Protein AF-A0A960Y2J1-F1 (afdb_monomer_lite)

Secondary structure (DSSP, 8-state):
--HHHHHHHHHHTT---------GGGS-HHHHHHHHHHHHHHHHHHHHHHHHHHS-TTT-----HHHHHHHHTTTHHHHHTT--HHHHHHHHHHHHHHHH--TTTTTTHHHH-HHHHHHHHHHHHHHHHHHHHHTT--

Radius of gyration: 19.96 Å; chains: 1; bounding box: 41×54×53 Å

Structure (mmCIF, N/CA/C/O backbone):
data_AF-A0A960Y2J1-F1
#
_entry.id   AF-A0A960Y2J1-F1
#
loop_
_atom_site.group_PDB
_atom_site.id
_atom_site.type_symbol
_atom_site.label_atom_id
_atom_site.label_alt_id
_atom_site.label_comp_id
_atom_site.label_asym_id
_atom_site.label_entity_id
_atom_site.label_seq_id
_atom_site.pdbx_PDB_ins_code
_atom_site.Cartn_x
_atom_site.Cartn_y
_atom_site.Cartn_z
_atom_site.occupancy
_atom_site.B_iso_or_equiv
_atom_site.auth_seq_id
_atom_site.auth_comp_id
_atom_site.auth_asym_id
_atom_site.auth_atom_id
_atom_site.pdbx_PDB_model_num
ATOM 1 N N . MET A 1 1 ? -29.113 32.200 28.841 1.00 54.53 1 MET A N 1
ATOM 2 C CA . MET A 1 1 ? -27.695 32.066 28.422 1.00 54.53 1 MET A CA 1
ATOM 3 C C . MET A 1 1 ? -27.036 30.758 28.914 1.00 54.53 1 MET A C 1
ATOM 5 O O . MET A 1 1 ? -25.872 30.769 29.286 1.00 54.53 1 MET A O 1
ATOM 9 N N . GLN A 1 2 ? -27.730 29.610 28.906 1.00 54.03 2 GLN A N 1
ATOM 10 C CA . GLN A 1 2 ? -27.143 28.310 29.310 1.00 54.03 2 GLN A CA 1
ATOM 11 C C . GLN A 1 2 ? -26.813 27.407 28.111 1.00 54.03 2 GLN A C 1
ATOM 13 O O . GLN A 1 2 ? -25.806 26.709 28.128 1.00 54.03 2 GLN A O 1
ATOM 18 N N . TYR A 1 3 ? -27.582 27.499 27.024 1.00 52.31 3 TYR A N 1
ATOM 19 C CA . TYR A 1 3 ? -27.396 26.662 25.832 1.00 52.31 3 TYR A CA 1
ATOM 20 C C . TYR A 1 3 ? -26.149 27.007 25.001 1.00 52.31 3 TYR A C 1
ATOM 22 O O . TYR A 1 3 ? -25.585 26.133 24.352 1.00 52.31 3 TYR A O 1
ATOM 30 N N . LEU A 1 4 ? -25.649 28.246 25.079 1.00 49.09 4 LEU A N 1
ATOM 31 C CA . LEU A 1 4 ? -24.450 28.667 24.340 1.00 49.09 4 LEU A CA 1
ATOM 32 C C . LEU A 1 4 ? -23.171 27.977 24.857 1.00 49.09 4 LEU A C 1
ATOM 34 O O . LEU A 1 4 ? -22.265 27.685 24.083 1.00 49.09 4 LEU A O 1
ATOM 38 N N . ARG A 1 5 ? -23.116 27.658 26.159 1.00 50.09 5 ARG A N 1
ATOM 39 C CA . ARG A 1 5 ? -21.982 26.943 26.768 1.00 50.09 5 ARG A CA 1
ATOM 40 C C . ARG A 1 5 ? -21.952 25.459 26.392 1.00 50.09 5 ARG A C 1
ATOM 42 O O . ARG A 1 5 ? -20.867 24.909 26.250 1.00 50.09 5 ARG A O 1
ATOM 49 N N . LEU A 1 6 ? -23.115 24.837 26.181 1.00 52.38 6 LEU A N 1
ATOM 50 C CA . LEU A 1 6 ? -23.221 23.440 25.742 1.00 52.38 6 LEU A CA 1
ATOM 51 C C . LEU A 1 6 ? -22.753 23.260 24.291 1.00 52.38 6 LEU A C 1
ATOM 53 O O . LEU A 1 6 ? -22.017 22.320 24.017 1.00 52.38 6 LEU A O 1
ATOM 57 N N . ILE A 1 7 ? -23.084 24.203 23.400 1.00 57.00 7 ILE A N 1
ATOM 58 C CA . ILE A 1 7 ? -22.657 24.168 21.988 1.00 57.00 7 ILE A CA 1
ATOM 59 C C . ILE A 1 7 ? -21.130 24.322 21.864 1.00 57.00 7 ILE A C 1
ATOM 61 O O . ILE A 1 7 ? -20.488 23.585 21.116 1.00 57.00 7 ILE A O 1
ATOM 65 N N . LEU A 1 8 ? -20.526 25.221 22.649 1.00 51.97 8 LEU A N 1
ATOM 66 C CA . LEU A 1 8 ? -19.069 25.405 22.689 1.00 51.97 8 LEU A CA 1
ATOM 67 C C . LEU A 1 8 ? -18.328 24.182 23.254 1.00 51.97 8 LEU A C 1
ATOM 69 O O . LEU A 1 8 ? -17.260 23.838 22.751 1.00 51.97 8 LEU A O 1
ATOM 73 N N . PHE A 1 9 ? -18.902 23.485 24.241 1.00 50.59 9 PHE A N 1
ATOM 74 C CA . PHE A 1 9 ? -18.305 22.256 24.775 1.00 50.59 9 PHE A CA 1
ATOM 75 C C . PHE A 1 9 ? -18.380 21.092 23.778 1.00 50.59 9 PHE A C 1
ATOM 77 O O . PHE A 1 9 ? -17.414 20.346 23.644 1.00 50.59 9 PHE A O 1
ATOM 84 N N . SER A 1 10 ? -19.471 20.972 23.012 1.00 52.22 10 SER A N 1
ATOM 85 C CA . SER A 1 10 ? -19.578 19.946 21.965 1.00 52.22 10 SER A CA 1
ATOM 86 C C . SER A 1 10 ? -18.592 20.142 20.808 1.00 52.22 10 SER A C 1
ATOM 88 O O . SER A 1 10 ? -18.182 19.156 20.210 1.00 52.22 10 SER A O 1
ATOM 90 N N . ILE A 1 11 ? -18.148 21.370 20.515 1.00 51.88 11 ILE A N 1
ATOM 91 C CA . ILE A 1 11 ? -17.170 21.628 19.440 1.00 51.88 11 ILE A CA 1
ATOM 92 C C . ILE A 1 11 ? -15.731 21.309 19.896 1.00 51.88 11 ILE A C 1
ATOM 94 O O . ILE A 1 11 ? -14.913 20.876 19.089 1.00 51.88 11 ILE A O 1
ATOM 98 N N . LEU A 1 12 ? -15.417 21.451 21.191 1.00 43.94 12 LEU A N 1
ATOM 99 C CA . LEU A 1 12 ? -14.063 21.231 21.726 1.00 43.94 12 LEU A CA 1
ATOM 100 C C . LEU A 1 12 ? -13.720 19.754 21.991 1.00 43.94 12 LEU A C 1
ATOM 102 O O . LEU A 1 12 ? -12.545 19.386 21.937 1.00 43.94 12 LEU A O 1
ATOM 106 N N . VAL A 1 13 ? -14.715 18.890 22.229 1.00 43.94 13 VAL A N 1
ATOM 107 C CA . VAL A 1 13 ? -14.489 17.446 22.462 1.00 43.94 13 VAL A CA 1
ATOM 108 C C . VAL A 1 13 ? -14.243 16.677 21.151 1.00 43.94 13 VAL A C 1
ATOM 110 O O . VAL A 1 13 ? -13.636 15.611 21.170 1.00 43.94 13 VAL A O 1
ATOM 113 N N . PHE A 1 14 ? -14.575 17.260 19.993 1.00 44.88 14 PHE A N 1
ATOM 114 C CA . PHE A 1 14 ? -14.139 16.776 18.673 1.00 44.88 14 PHE A CA 1
ATOM 115 C C . PHE A 1 14 ? -12.787 17.362 18.246 1.00 44.88 14 PHE A C 1
ATOM 117 O O . PHE A 1 14 ? -12.518 17.528 17.053 1.00 44.88 14 PHE A O 1
ATOM 124 N N . SER A 1 15 ? -11.898 17.628 19.209 1.00 40.56 15 SER A N 1
ATOM 125 C CA . SER A 1 15 ? -10.460 17.738 18.953 1.00 40.56 15 SER A CA 1
ATOM 126 C C . SER A 1 15 ? -9.954 16.365 18.513 1.00 40.56 15 SER A C 1
ATOM 128 O O . SER A 1 15 ? -9.356 15.612 19.278 1.00 40.56 15 SER A O 1
ATOM 130 N N . SER A 1 16 ? -10.292 16.027 17.267 1.00 42.94 16 SER A N 1
ATOM 131 C CA . SER A 1 16 ? -9.832 14.869 16.530 1.00 42.94 16 SER A CA 1
ATOM 132 C C . SER A 1 16 ? -8.334 14.788 16.732 1.00 42.94 16 SER A C 1
ATOM 134 O O . SER A 1 16 ? -7.597 15.664 16.271 1.00 42.94 16 SER A O 1
ATOM 136 N N . CYS A 1 17 ? -7.886 13.731 17.402 1.00 44.81 17 CYS A N 1
ATOM 137 C CA . CYS A 1 17 ? -6.549 13.207 17.199 1.00 44.81 17 CYS A CA 1
ATOM 138 C C . CYS A 1 17 ? -6.468 12.848 15.707 1.00 44.81 17 CYS A C 1
ATOM 140 O O . CYS A 1 17 ? -6.739 11.722 15.307 1.00 44.81 17 CYS A O 1
ATOM 142 N N . LYS A 1 18 ? -6.221 13.845 14.849 1.00 54.78 18 LYS A N 1
ATOM 143 C CA . LYS A 1 18 ? -5.837 13.609 13.467 1.00 54.78 18 LYS A CA 1
ATOM 144 C C . LYS A 1 18 ? -4.458 12.993 13.586 1.00 54.78 18 LYS A C 1
ATOM 146 O O . LYS A 1 18 ? -3.494 13.710 13.860 1.00 54.78 18 LYS A O 1
ATOM 151 N N . GLU A 1 19 ? -4.389 11.669 13.477 1.00 62.12 19 GLU A N 1
ATOM 152 C CA . GLU A 1 19 ? -3.121 10.983 13.267 1.00 62.12 19 GLU A CA 1
ATOM 153 C C . GLU A 1 19 ? -2.370 11.757 12.185 1.00 62.12 19 GLU A C 1
ATOM 155 O O . GLU A 1 19 ? -2.906 12.028 11.105 1.00 62.12 19 GLU A O 1
ATOM 160 N N . LYS A 1 20 ? -1.160 12.214 12.517 1.00 71.00 20 LYS A N 1
ATOM 161 C CA . LYS A 1 20 ? -0.315 12.886 11.538 1.00 71.00 20 LYS A CA 1
ATOM 162 C C . LYS A 1 20 ? 0.009 11.861 10.466 1.00 71.00 20 LYS A C 1
ATOM 164 O O . LYS A 1 20 ? 0.750 10.916 10.721 1.00 71.00 20 LYS A O 1
ATOM 169 N N . VAL A 1 21 ? -0.560 12.062 9.286 1.00 78.56 21 VAL A N 1
ATOM 170 C CA . VAL A 1 21 ? -0.222 11.275 8.108 1.00 78.56 21 VAL A CA 1
ATOM 171 C C . VAL A 1 21 ? 1.256 11.531 7.792 1.00 78.56 21 VAL A C 1
ATOM 173 O O . VAL A 1 21 ? 1.643 12.698 7.665 1.00 78.56 21 VAL A O 1
ATOM 176 N N . PRO A 1 22 ? 2.098 10.488 7.728 1.00 85.44 22 PRO A N 1
ATOM 177 C CA . PRO A 1 22 ? 3.510 10.656 7.423 1.00 85.44 22 PRO A CA 1
ATOM 178 C C . PRO A 1 22 ? 3.715 11.118 5.976 1.00 85.44 22 PRO A C 1
ATOM 180 O O . PRO A 1 22 ? 2.934 10.798 5.082 1.00 85.44 22 PRO A O 1
ATOM 183 N N . ASP A 1 23 ? 4.796 11.862 5.747 1.00 88.94 23 ASP A N 1
ATOM 184 C CA . ASP A 1 23 ? 5.216 12.291 4.413 1.00 88.94 23 ASP A CA 1
ATOM 185 C C . ASP A 1 23 ? 5.956 11.146 3.707 1.00 88.94 23 ASP A C 1
ATOM 187 O O . ASP A 1 23 ? 7.134 10.898 3.971 1.00 88.94 23 ASP A O 1
ATOM 191 N N . LEU A 1 24 ? 5.245 10.439 2.824 1.00 90.12 24 LEU A N 1
ATOM 192 C CA . LEU A 1 24 ? 5.753 9.253 2.128 1.00 90.12 24 LEU A CA 1
ATOM 193 C C . LEU A 1 24 ? 6.926 9.562 1.182 1.00 90.12 24 LEU A C 1
ATOM 195 O O . LEU A 1 24 ? 7.756 8.691 0.945 1.00 90.12 24 LEU A O 1
ATOM 199 N N . ASN A 1 25 ? 7.051 10.800 0.687 1.00 88.25 25 ASN A N 1
ATOM 200 C CA . ASN A 1 25 ? 8.114 11.189 -0.254 1.00 88.25 25 ASN A CA 1
ATOM 201 C C . ASN A 1 25 ? 9.517 11.166 0.369 1.00 88.25 25 ASN A C 1
ATOM 203 O O . ASN A 1 25 ? 10.515 11.236 -0.344 1.00 88.25 25 ASN A O 1
ATOM 207 N N . LYS A 1 26 ? 9.602 11.126 1.703 1.00 89.38 26 LYS A N 1
ATOM 208 C CA . LYS A 1 26 ? 10.867 11.108 2.452 1.00 89.38 26 LYS A CA 1
ATOM 209 C C . LYS A 1 26 ? 11.316 9.705 2.844 1.00 89.38 26 LYS A C 1
ATOM 211 O O . LYS A 1 26 ? 12.349 9.568 3.492 1.00 89.38 26 LYS A O 1
ATOM 216 N N . MET A 1 27 ? 10.538 8.688 2.490 1.00 89.69 27 MET A N 1
ATOM 217 C CA . MET A 1 27 ? 10.806 7.296 2.829 1.00 89.69 27 MET A CA 1
ATOM 218 C C . MET A 1 27 ? 11.388 6.571 1.621 1.00 89.69 27 MET A C 1
ATOM 220 O O . MET A 1 27 ? 11.040 6.863 0.477 1.00 89.69 27 MET A O 1
ATOM 224 N N . ASN A 1 28 ? 12.258 5.591 1.865 1.00 88.94 28 ASN A N 1
ATOM 225 C CA . ASN A 1 28 ? 12.595 4.637 0.811 1.00 88.94 28 ASN A CA 1
ATOM 226 C C . ASN A 1 28 ? 11.388 3.721 0.533 1.00 88.94 28 ASN A C 1
ATOM 228 O O . ASN A 1 28 ? 10.503 3.550 1.373 1.00 88.94 28 ASN A O 1
ATOM 232 N N . TYR A 1 29 ? 11.344 3.132 -0.660 1.00 85.81 29 TYR A N 1
ATOM 233 C CA . TYR A 1 29 ? 10.173 2.394 -1.132 1.00 85.81 29 TYR A CA 1
ATOM 234 C C . TYR A 1 29 ? 9.774 1.191 -0.238 1.00 85.81 29 TYR A C 1
ATOM 236 O O . TYR A 1 29 ? 8.588 1.065 0.080 1.00 85.81 29 TYR A O 1
ATOM 244 N N . PRO A 1 30 ? 10.705 0.354 0.272 1.00 87.00 30 PRO A N 1
ATOM 245 C CA . PRO A 1 30 ? 10.380 -0.678 1.264 1.00 87.00 30 PRO A CA 1
ATOM 246 C C . PRO A 1 30 ? 9.790 -0.137 2.574 1.00 87.00 30 PRO A C 1
ATOM 248 O O . PRO A 1 30 ? 8.778 -0.652 3.054 1.00 87.00 30 PRO A O 1
ATOM 251 N N . GLU A 1 31 ? 10.397 0.906 3.143 1.00 89.50 31 GLU A N 1
ATOM 252 C CA . GLU A 1 31 ? 9.943 1.539 4.385 1.00 89.50 31 GLU A CA 1
ATOM 253 C C . GLU A 1 31 ? 8.546 2.141 4.231 1.00 89.50 31 GLU A C 1
ATOM 255 O O . GLU A 1 31 ? 7.672 1.898 5.067 1.00 89.50 31 GLU A O 1
ATOM 260 N N . MET A 1 32 ? 8.311 2.853 3.125 1.00 90.75 32 MET A N 1
ATOM 261 C CA . MET A 1 32 ? 7.020 3.451 2.797 1.00 90.75 32 MET A CA 1
ATOM 262 C C . MET A 1 32 ? 5.895 2.411 2.853 1.00 90.75 32 MET A C 1
ATOM 264 O O . MET A 1 32 ? 4.872 2.643 3.493 1.00 90.75 32 MET A O 1
ATOM 268 N N . HIS A 1 33 ? 6.073 1.251 2.220 1.00 88.62 33 HIS A N 1
ATOM 269 C CA . HIS A 1 33 ? 5.057 0.194 2.224 1.00 88.62 33 HIS A CA 1
ATOM 270 C C . HIS A 1 33 ? 4.815 -0.407 3.602 1.00 88.62 33 HIS A C 1
ATOM 272 O O . HIS A 1 33 ? 3.668 -0.701 3.932 1.00 88.62 33 HIS A O 1
ATOM 278 N N . SER A 1 34 ? 5.856 -0.566 4.421 1.00 88.69 34 SER A N 1
ATOM 279 C CA . SER A 1 34 ? 5.697 -1.022 5.807 1.00 88.69 34 SER A CA 1
ATOM 280 C C . SER A 1 34 ? 4.813 -0.052 6.603 1.00 88.69 34 SER A C 1
ATOM 282 O O . SER A 1 34 ? 3.826 -0.463 7.221 1.00 88.69 34 SER A O 1
ATOM 284 N N . VAL A 1 35 ? 5.093 1.252 6.494 1.00 90.62 35 VAL A N 1
ATOM 285 C CA . VAL A 1 35 ? 4.325 2.321 7.152 1.00 90.62 35 VAL A CA 1
ATOM 286 C C . VAL A 1 35 ? 2.886 2.382 6.634 1.00 90.62 35 VAL A C 1
ATOM 288 O O . VAL A 1 35 ? 1.941 2.413 7.424 1.00 90.62 35 VAL A O 1
ATOM 291 N N . VAL A 1 36 ? 2.696 2.359 5.313 1.00 91.25 36 VAL A N 1
ATOM 292 C CA . VAL A 1 36 ? 1.366 2.363 4.686 1.00 91.25 36 VAL A CA 1
ATOM 293 C C . VAL A 1 36 ? 0.561 1.135 5.108 1.00 91.25 36 VAL A C 1
ATOM 295 O O . VAL A 1 36 ? -0.624 1.271 5.417 1.00 91.25 36 VAL A O 1
ATOM 298 N N . SER A 1 37 ? 1.185 -0.044 5.175 1.00 88.94 37 SER A N 1
ATOM 299 C CA . SER A 1 37 ? 0.532 -1.286 5.607 1.00 88.94 37 SER A CA 1
ATOM 300 C C . SER A 1 37 ? 0.039 -1.180 7.045 1.00 88.94 37 SER A C 1
ATOM 302 O O . SER A 1 37 ? -1.112 -1.504 7.331 1.00 88.94 37 SER A O 1
ATOM 304 N N . GLU A 1 38 ? 0.877 -0.670 7.950 1.00 90.12 38 GLU A N 1
ATOM 305 C CA . GLU A 1 38 ? 0.494 -0.466 9.345 1.00 90.12 38 GLU A CA 1
ATOM 306 C C . GLU A 1 38 ? -0.687 0.504 9.480 1.00 90.12 38 GLU A C 1
ATOM 308 O O . GLU A 1 38 ? -1.673 0.183 10.149 1.00 90.12 38 GLU A O 1
ATOM 313 N N . ILE A 1 39 ? -0.621 1.665 8.822 1.00 90.25 39 ILE A N 1
ATOM 314 C CA . ILE A 1 39 ? -1.689 2.674 8.880 1.00 90.25 39 ILE A CA 1
ATOM 315 C C . ILE A 1 39 ? -2.984 2.124 8.281 1.00 90.25 39 ILE A C 1
ATOM 317 O O . ILE A 1 39 ? -4.052 2.268 8.876 1.00 90.25 39 ILE A O 1
ATOM 321 N N . THR A 1 40 ? -2.899 1.455 7.132 1.00 89.38 40 THR A N 1
ATOM 322 C CA . THR A 1 40 ? -4.063 0.874 6.453 1.00 89.38 40 THR A CA 1
ATOM 323 C C . THR A 1 40 ? -4.731 -0.179 7.330 1.00 89.38 40 THR A C 1
ATOM 325 O O . THR A 1 40 ? -5.946 -0.133 7.516 1.00 89.38 40 THR A O 1
ATOM 328 N N . CYS A 1 41 ? -3.956 -1.072 7.950 1.00 87.62 41 CYS A N 1
ATOM 329 C CA . CYS A 1 41 ? -4.495 -2.075 8.864 1.00 87.62 41 CYS A CA 1
ATOM 330 C C . CYS A 1 41 ? -5.178 -1.450 10.088 1.00 87.62 41 CYS A C 1
ATOM 332 O O . CYS A 1 41 ? -6.302 -1.835 10.419 1.00 87.62 41 CYS A O 1
ATOM 334 N N . LYS A 1 42 ? -4.559 -0.446 10.727 1.00 88.06 42 LYS A N 1
ATOM 335 C CA . LYS A 1 42 ? -5.180 0.290 11.846 1.00 88.06 42 LYS A CA 1
ATOM 336 C C . LYS A 1 42 ? -6.481 0.970 11.424 1.00 88.06 42 LYS A C 1
ATOM 338 O O . LYS A 1 42 ? -7.477 0.917 12.152 1.00 88.06 42 LYS A O 1
ATOM 343 N N . LYS A 1 43 ? -6.501 1.571 10.232 1.00 88.31 43 LYS A N 1
ATOM 344 C CA . LYS A 1 43 ? -7.702 2.187 9.663 1.00 88.31 43 LYS A CA 1
ATOM 345 C C . LYS A 1 43 ? -8.795 1.169 9.394 1.00 88.31 43 LYS A C 1
ATOM 347 O O . LYS A 1 43 ? -9.925 1.409 9.797 1.00 88.31 43 LYS A O 1
ATOM 352 N N . MET A 1 44 ? -8.484 0.024 8.791 1.00 85.00 44 MET A N 1
ATOM 353 C CA . MET A 1 44 ? -9.471 -1.036 8.575 1.00 85.00 44 MET A CA 1
ATOM 354 C C . MET A 1 44 ? -10.063 -1.528 9.896 1.00 85.00 44 MET A C 1
ATOM 356 O O . MET A 1 44 ? -11.282 -1.618 10.020 1.00 85.00 44 MET A O 1
ATOM 360 N N . GLN A 1 45 ? -9.226 -1.775 10.906 1.00 83.88 45 GLN A N 1
ATOM 361 C CA . GLN A 1 45 ? -9.706 -2.157 12.233 1.00 83.88 45 GLN A CA 1
ATOM 362 C C . GLN A 1 45 ? -10.616 -1.086 12.833 1.00 83.88 45 GLN A C 1
ATOM 364 O O . GLN A 1 45 ? -11.685 -1.413 13.331 1.00 83.88 45 GLN A O 1
ATOM 369 N N . THR A 1 46 ? -10.239 0.190 12.739 1.00 84.94 46 THR A N 1
ATOM 370 C CA . THR A 1 46 ? -11.017 1.305 13.300 1.00 84.94 46 THR A CA 1
ATOM 371 C C . THR A 1 46 ? -12.342 1.507 12.563 1.00 84.94 46 THR A C 1
ATOM 373 O O . THR A 1 46 ? -13.400 1.549 13.189 1.00 84.94 46 THR A O 1
ATOM 376 N N . CYS A 1 47 ? -12.298 1.598 11.235 1.00 85.25 47 CYS A N 1
ATOM 377 C CA . CYS A 1 47 ? -13.447 1.893 10.386 1.00 85.25 47 CYS A CA 1
ATOM 378 C C . CYS A 1 47 ? -14.461 0.747 10.339 1.00 85.25 47 CYS A C 1
ATOM 380 O O . CYS A 1 47 ? -15.662 0.999 10.268 1.00 85.25 47 CYS A O 1
ATOM 382 N N . PHE A 1 48 ? -13.997 -0.502 10.427 1.00 82.62 48 PHE A N 1
ATOM 383 C CA . PHE A 1 48 ? -14.857 -1.686 10.382 1.00 82.62 48 PHE A CA 1
ATOM 384 C C . P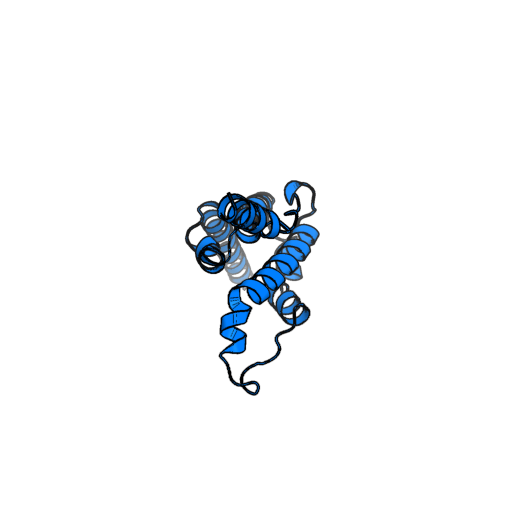HE A 1 48 ? -15.069 -2.338 11.751 1.00 82.62 48 PHE A C 1
ATOM 386 O O . PHE A 1 48 ? -15.739 -3.364 11.829 1.00 82.62 48 PHE A O 1
ATOM 393 N N . ASN A 1 49 ? -14.590 -1.730 12.846 1.00 80.19 49 ASN A N 1
ATOM 394 C CA . ASN A 1 49 ? -14.780 -2.235 14.214 1.00 80.19 49 ASN A CA 1
ATOM 395 C C . ASN A 1 49 ? -16.254 -2.526 14.524 1.00 80.19 49 ASN A C 1
ATOM 397 O O . ASN A 1 49 ? -16.582 -3.530 15.147 1.00 80.19 49 ASN A O 1
ATOM 401 N N . TYR A 1 50 ? -17.156 -1.649 14.070 1.00 74.75 50 TYR A N 1
ATOM 402 C CA . TYR A 1 50 ? -18.592 -1.849 14.252 1.00 74.75 50 TYR A CA 1
ATOM 403 C C . TYR A 1 50 ? -19.071 -3.145 13.591 1.00 74.75 50 TYR A C 1
ATOM 405 O O . TYR A 1 50 ? -19.767 -3.921 14.232 1.00 74.75 50 TYR A O 1
ATOM 413 N N . ILE A 1 51 ? -18.639 -3.412 12.354 1.00 73.12 51 ILE A N 1
ATOM 414 C CA . ILE A 1 51 ? -18.969 -4.645 11.633 1.00 73.12 51 ILE A CA 1
ATOM 415 C C . ILE A 1 51 ? -18.415 -5.858 12.384 1.00 73.12 51 ILE A C 1
ATOM 417 O O . ILE A 1 51 ? -19.156 -6.805 12.632 1.00 73.12 51 ILE A O 1
ATOM 421 N N . TYR A 1 52 ? -17.159 -5.811 12.836 1.00 69.44 52 TYR A N 1
ATOM 422 C CA . TYR A 1 52 ? -16.584 -6.892 13.640 1.00 69.44 52 TYR A CA 1
ATOM 423 C C . TYR A 1 52 ? -17.415 -7.159 14.904 1.00 69.44 52 TYR A C 1
ATOM 425 O O . TYR A 1 52 ? -17.779 -8.294 15.175 1.00 69.44 52 TYR A O 1
ATOM 433 N N . ARG A 1 53 ? -17.858 -6.126 15.622 1.00 70.06 53 ARG A N 1
ATOM 434 C CA . ARG A 1 53 ? -18.719 -6.297 16.808 1.00 70.06 53 ARG A CA 1
ATOM 435 C C . ARG A 1 53 ? -20.101 -6.892 16.519 1.00 70.06 53 ARG A C 1
ATOM 437 O O . ARG A 1 53 ? -20.753 -7.337 17.458 1.00 70.06 53 ARG A O 1
ATOM 444 N N . THR A 1 54 ? -20.568 -6.874 15.269 1.00 75.38 54 THR A N 1
ATOM 445 C CA . THR A 1 54 ? -21.848 -7.502 14.893 1.00 75.38 54 THR A CA 1
ATOM 446 C C . THR A 1 54 ? -21.735 -8.999 14.625 1.00 75.38 54 THR A C 1
ATOM 448 O O . THR A 1 54 ? -22.760 -9.678 14.588 1.00 75.38 54 THR A O 1
ATOM 451 N N . PHE A 1 55 ? -20.519 -9.530 14.468 1.00 66.50 55 PHE A N 1
ATOM 452 C CA . PHE A 1 55 ? -20.317 -10.959 14.275 1.00 66.50 55 PHE A CA 1
ATOM 453 C C . PHE A 1 55 ? -20.222 -11.704 15.618 1.00 66.50 55 PHE A C 1
ATOM 455 O O . PHE A 1 55 ? -19.617 -11.198 16.566 1.00 66.50 55 PHE A O 1
ATOM 462 N N . PRO A 1 56 ? -20.794 -12.917 15.705 1.00 67.88 56 PRO A N 1
ATOM 463 C CA . PRO A 1 56 ? -20.535 -13.855 16.792 1.00 67.88 56 PRO A CA 1
ATOM 464 C C . PRO A 1 56 ? -19.027 -14.065 17.031 1.00 67.88 56 PRO A C 1
ATOM 466 O O . PRO A 1 56 ? -18.239 -14.101 16.083 1.00 67.88 56 PRO A O 1
ATOM 469 N N . SER A 1 57 ? -18.611 -14.201 18.294 1.00 65.88 57 SER A N 1
ATOM 470 C CA . SER A 1 57 ? -17.193 -14.294 18.693 1.00 65.88 57 SER A CA 1
ATOM 471 C C . SER A 1 57 ? -16.450 -15.504 18.119 1.00 65.88 57 SER A C 1
ATOM 473 O O . SER A 1 57 ? -15.234 -15.483 18.014 1.00 65.88 57 SER A O 1
ATOM 475 N N . ASP A 1 58 ? -17.175 -16.552 17.744 1.00 65.50 58 ASP A N 1
ATOM 476 C CA . ASP A 1 58 ? -16.689 -17.754 17.063 1.00 65.50 58 ASP A CA 1
ATOM 477 C C . ASP A 1 58 ? -16.428 -17.544 15.559 1.00 65.50 58 ASP A C 1
ATOM 479 O O . ASP A 1 58 ? -15.645 -18.285 14.966 1.00 65.50 58 ASP A O 1
ATOM 483 N N . ILE A 1 59 ? -17.034 -16.519 14.946 1.00 59.31 59 ILE A N 1
ATOM 484 C CA . ILE A 1 59 ? -16.770 -16.085 13.559 1.00 59.31 59 ILE A CA 1
ATOM 485 C C . ILE A 1 59 ? -15.667 -15.022 13.518 1.00 59.31 59 ILE A C 1
ATOM 487 O O . ILE A 1 59 ? -14.961 -14.885 12.515 1.00 59.31 59 ILE A O 1
ATOM 491 N N . LEU A 1 60 ? -15.491 -14.284 14.615 1.00 57.69 60 LEU A N 1
ATOM 492 C CA . LEU A 1 60 ? -14.384 -13.359 14.798 1.00 57.69 60 LEU A CA 1
ATOM 493 C C . LEU A 1 60 ? -13.072 -14.128 14.961 1.00 57.69 60 LEU A C 1
ATOM 495 O O . LEU A 1 60 ? -12.540 -14.276 16.055 1.00 57.69 60 LEU A O 1
ATOM 499 N N . GLN A 1 61 ? -12.500 -14.568 13.840 1.00 56.62 61 GLN A N 1
ATOM 500 C CA . GLN A 1 61 ? -11.055 -14.718 13.769 1.00 56.62 61 GLN A CA 1
ATOM 501 C C . GLN A 1 61 ? -10.469 -13.345 14.091 1.00 56.62 61 GLN A C 1
ATOM 503 O O . GLN A 1 61 ? -10.568 -12.424 13.275 1.00 56.62 61 GLN A O 1
ATOM 508 N N . GLU A 1 62 ? -9.910 -13.203 15.292 1.00 58.84 62 GLU A N 1
ATOM 509 C CA . GLU A 1 62 ? -9.096 -12.063 15.703 1.00 58.84 62 GLU A CA 1
ATOM 510 C C . GLU A 1 62 ? -7.904 -11.952 14.748 1.00 58.84 62 GLU A C 1
ATOM 512 O O . GLU A 1 62 ? -6.802 -12.410 15.024 1.00 58.84 62 GLU A O 1
ATOM 517 N N . SER A 1 63 ? -8.135 -11.379 13.569 1.00 62.81 63 SER A N 1
ATOM 518 C CA . SER A 1 63 ? -7.078 -11.008 12.646 1.00 62.81 63 SER A CA 1
ATOM 519 C C . SER A 1 63 ? -6.416 -9.785 13.262 1.00 62.81 63 SER A C 1
ATOM 521 O O . SER A 1 63 ? -6.890 -8.651 13.120 1.00 62.81 63 SER A O 1
ATOM 523 N N . GLY A 1 64 ? -5.366 -10.038 14.042 1.00 70.94 64 GLY A N 1
ATOM 524 C CA . GLY A 1 64 ? -4.617 -9.001 14.727 1.00 70.94 64 GLY A CA 1
ATOM 525 C C . GLY A 1 64 ? -3.992 -8.022 13.733 1.00 70.94 64 GLY A C 1
ATOM 526 O O . GLY A 1 64 ? -3.877 -8.291 12.535 1.00 70.94 64 GLY A O 1
ATOM 527 N N . LEU A 1 65 ? -3.544 -6.870 14.237 1.00 77.50 65 LEU A N 1
ATOM 528 C CA . LEU A 1 65 ? -2.821 -5.886 13.424 1.00 77.50 65 LEU A CA 1
ATOM 529 C C . LEU A 1 65 ? -1.624 -6.533 12.703 1.00 77.50 65 LEU A C 1
ATOM 531 O O . LEU A 1 65 ? -1.378 -6.260 11.530 1.00 77.50 65 LEU A O 1
ATOM 535 N N . GLU A 1 66 ? -0.925 -7.434 13.390 1.00 81.00 66 GLU A N 1
ATOM 536 C CA . GLU A 1 66 ? 0.224 -8.151 12.841 1.00 81.00 66 GLU A CA 1
ATOM 537 C C . GLU A 1 66 ? -0.162 -9.167 11.760 1.00 81.00 66 GLU A C 1
ATOM 539 O O . GLU A 1 66 ? 0.543 -9.270 10.758 1.00 81.00 66 GLU A O 1
ATOM 544 N N . ASP A 1 67 ? -1.308 -9.843 11.874 1.00 82.44 67 ASP A N 1
ATOM 545 C CA . ASP A 1 67 ? -1.793 -10.736 10.814 1.00 82.44 67 ASP A CA 1
ATOM 546 C C . ASP A 1 67 ? -2.205 -9.951 9.570 1.00 82.44 67 ASP A C 1
ATOM 548 O O . ASP A 1 67 ? -1.891 -10.350 8.447 1.00 82.44 67 ASP A O 1
ATOM 552 N N . CYS A 1 68 ? -2.846 -8.793 9.758 1.00 82.56 68 CYS A N 1
ATOM 553 C CA . CYS A 1 68 ? -3.155 -7.880 8.664 1.00 82.56 68 CYS A CA 1
ATOM 554 C C . CYS A 1 68 ? -1.873 -7.415 7.955 1.00 82.56 68 CYS A C 1
ATOM 556 O O . CYS A 1 68 ? -1.749 -7.584 6.740 1.00 82.56 68 CYS A O 1
ATOM 558 N N . LYS A 1 69 ? -0.877 -6.923 8.706 1.00 83.56 69 LYS A N 1
ATOM 559 C CA . LYS A 1 69 ? 0.414 -6.487 8.150 1.00 83.56 69 LYS A CA 1
ATOM 560 C C . LYS A 1 69 ? 1.123 -7.624 7.421 1.00 83.56 69 LYS A C 1
ATOM 562 O O . LYS A 1 69 ? 1.559 -7.451 6.286 1.00 83.56 69 LYS A O 1
ATOM 567 N N . LYS A 1 70 ? 1.195 -8.805 8.038 1.00 83.69 70 LYS A N 1
ATOM 568 C CA . LYS A 1 70 ? 1.823 -9.995 7.455 1.00 83.69 70 LYS A CA 1
ATOM 569 C C . LYS A 1 70 ? 1.150 -10.415 6.153 1.00 83.69 70 LYS A C 1
ATOM 571 O O . LYS A 1 70 ? 1.847 -10.805 5.222 1.00 83.69 70 LYS A O 1
ATOM 576 N N . ASN A 1 71 ? -0.178 -10.337 6.075 1.00 81.25 71 ASN A N 1
ATOM 577 C CA . ASN A 1 71 ? -0.922 -10.674 4.865 1.00 81.25 71 ASN A CA 1
ATOM 578 C C . ASN A 1 71 ? -0.735 -9.636 3.754 1.00 81.25 71 ASN A C 1
ATOM 580 O O . ASN A 1 71 ? -0.529 -10.037 2.611 1.00 81.25 71 ASN A O 1
ATOM 584 N N . ILE A 1 72 ? -0.736 -8.335 4.073 1.00 79.31 72 ILE A N 1
ATOM 585 C CA . ILE A 1 72 ? -0.460 -7.270 3.091 1.00 79.31 72 ILE A CA 1
ATOM 586 C C . ILE A 1 72 ? 0.965 -7.397 2.539 1.00 79.31 72 ILE A C 1
ATOM 588 O O . ILE A 1 72 ? 1.177 -7.318 1.332 1.00 79.31 72 ILE A O 1
ATOM 592 N N . LEU A 1 73 ? 1.941 -7.661 3.409 1.00 80.38 73 LEU A N 1
ATOM 593 C CA . LEU A 1 73 ? 3.349 -7.792 3.029 1.00 80.38 73 LEU A CA 1
ATOM 594 C C . LEU A 1 73 ? 3.699 -9.183 2.469 1.00 80.38 73 LEU A C 1
ATOM 596 O O . LEU A 1 73 ? 4.844 -9.442 2.086 1.00 80.38 73 LEU A O 1
ATOM 600 N N . LYS A 1 74 ? 2.742 -10.114 2.391 1.00 81.44 74 LYS A N 1
ATOM 601 C CA . LYS A 1 74 ? 3.010 -11.480 1.933 1.00 81.44 74 LYS A CA 1
ATOM 602 C C . LYS A 1 74 ? 3.417 -11.480 0.460 1.00 81.44 74 LYS A C 1
ATOM 604 O O . LYS A 1 74 ? 2.616 -11.213 -0.429 1.00 81.44 74 LYS A O 1
ATOM 609 N N . GLY A 1 75 ? 4.672 -11.840 0.195 1.00 69.12 75 GLY A N 1
ATOM 610 C CA . GLY A 1 75 ? 5.231 -11.842 -1.161 1.00 69.12 75 GLY A CA 1
ATOM 611 C C . GLY A 1 75 ? 5.617 -10.453 -1.682 1.00 69.12 75 GLY A C 1
ATOM 612 O O . GLY A 1 75 ? 6.034 -10.351 -2.833 1.00 69.12 75 GLY A O 1
ATOM 613 N N . TYR A 1 76 ? 5.526 -9.419 -0.839 1.00 72.00 76 TYR A N 1
ATOM 614 C CA . TYR A 1 76 ? 5.949 -8.051 -1.135 1.00 72.00 76 TYR A CA 1
ATOM 615 C C . TYR A 1 76 ? 7.449 -7.988 -1.452 1.00 72.00 76 TYR A C 1
ATOM 617 O O . TYR A 1 76 ? 7.831 -7.527 -2.522 1.00 72.00 76 TYR A O 1
ATOM 625 N N . GLU A 1 77 ? 8.299 -8.569 -0.598 1.00 67.12 77 GLU A N 1
ATOM 626 C CA . GLU A 1 77 ? 9.766 -8.515 -0.743 1.00 67.12 77 GLU A CA 1
ATOM 627 C C . GLU A 1 77 ? 10.280 -9.020 -2.100 1.00 67.12 77 GLU A C 1
ATOM 629 O O . GLU A 1 77 ? 11.269 -8.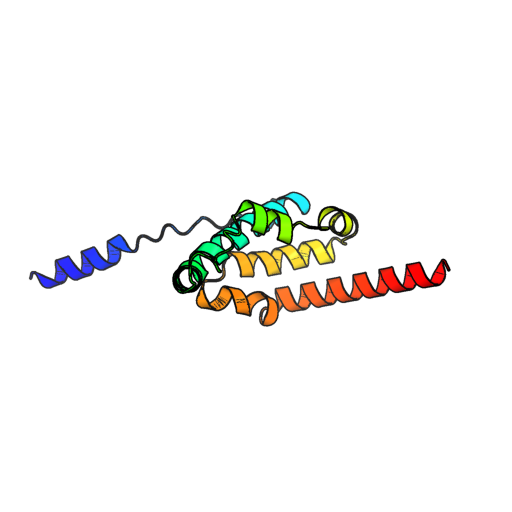508 -2.619 1.00 67.12 77 GLU A O 1
ATOM 634 N N . LYS A 1 78 ? 9.590 -9.993 -2.708 1.00 68.94 78 LYS A N 1
ATOM 635 C CA . LYS A 1 78 ? 9.967 -10.531 -4.022 1.00 68.94 78 LYS A CA 1
ATOM 636 C C . LYS A 1 78 ? 9.662 -9.573 -5.176 1.00 68.94 78 LYS A C 1
ATOM 638 O O . LYS A 1 78 ? 10.373 -9.611 -6.168 1.00 68.94 78 LYS A O 1
ATOM 643 N N . LYS A 1 79 ? 8.626 -8.739 -5.049 1.00 69.56 79 LYS A N 1
ATOM 644 C CA . LYS A 1 79 ? 8.136 -7.846 -6.118 1.00 69.56 79 LYS A CA 1
ATOM 645 C C . LYS A 1 79 ? 8.739 -6.445 -6.056 1.00 69.56 79 LYS A C 1
ATOM 647 O O . LYS A 1 79 ? 8.818 -5.726 -7.035 1.00 69.56 79 LYS A O 1
ATOM 652 N N . VAL A 1 80 ? 9.173 -6.026 -4.879 1.00 69.69 80 VAL A N 1
ATOM 653 C CA . VAL A 1 80 ? 9.537 -4.622 -4.622 1.00 69.69 80 VAL A CA 1
ATOM 654 C C . VAL A 1 80 ? 10.871 -4.248 -5.209 1.00 69.69 80 VAL A C 1
ATOM 656 O O . VAL A 1 80 ? 11.055 -3.122 -5.660 1.00 69.69 80 VAL A O 1
ATOM 659 N N . ASN A 1 81 ? 11.785 -5.210 -5.219 1.00 71.06 81 ASN A N 1
ATOM 660 C CA . ASN A 1 81 ? 13.114 -5.019 -5.766 1.00 71.06 81 ASN A CA 1
ATOM 661 C C . ASN A 1 81 ? 13.112 -4.971 -7.304 1.00 71.06 81 ASN A C 1
ATOM 663 O O . ASN A 1 81 ? 14.126 -4.580 -7.875 1.00 71.06 81 ASN A O 1
ATOM 667 N N . SER A 1 82 ? 12.009 -5.344 -7.970 1.00 73.50 82 SER A N 1
ATOM 668 C CA . SER A 1 82 ? 11.874 -5.281 -9.432 1.00 73.50 82 SER A CA 1
ATOM 669 C C . SER A 1 82 ? 11.100 -4.058 -9.936 1.00 73.50 82 SER A C 1
ATOM 671 O O . SER A 1 82 ? 11.215 -3.721 -11.111 1.00 73.50 82 SER A O 1
ATOM 673 N N . HIS A 1 83 ? 10.368 -3.344 -9.075 1.00 85.75 83 HIS A N 1
ATOM 674 C CA . HIS A 1 83 ? 9.554 -2.208 -9.510 1.00 85.75 83 HIS A CA 1
ATOM 675 C C . HIS A 1 83 ? 10.394 -1.000 -9.953 1.00 85.75 83 HIS A C 1
ATOM 677 O O . HIS A 1 83 ? 11.254 -0.496 -9.220 1.00 85.75 83 HIS A O 1
ATOM 683 N N . SER A 1 84 ? 10.054 -0.466 -11.127 1.00 88.31 84 SER A N 1
ATOM 684 C CA . SER A 1 84 ? 10.645 0.752 -11.683 1.00 88.31 84 SER A CA 1
ATOM 685 C C . SER A 1 84 ? 10.350 1.998 -10.834 1.00 88.31 84 SER A C 1
ATOM 687 O O . SER A 1 84 ? 9.376 2.054 -10.083 1.00 88.31 84 SER A O 1
ATOM 689 N N . ILE A 1 85 ? 11.158 3.051 -11.003 1.00 89.69 85 ILE A N 1
ATOM 690 C CA . ILE A 1 85 ? 10.957 4.358 -10.342 1.00 89.69 85 ILE A CA 1
ATOM 691 C C . ILE A 1 85 ? 9.568 4.944 -10.654 1.00 89.69 85 ILE A C 1
ATOM 693 O O . ILE A 1 85 ? 8.968 5.603 -9.805 1.00 89.69 85 ILE A O 1
ATOM 697 N N . GLU A 1 86 ? 9.031 4.678 -11.846 1.00 91.88 86 GLU A N 1
ATOM 698 C CA . GLU A 1 86 ? 7.688 5.107 -12.248 1.00 91.88 86 GLU A CA 1
ATOM 699 C C . GLU A 1 86 ? 6.612 4.453 -11.368 1.00 91.88 86 GLU A C 1
ATOM 701 O 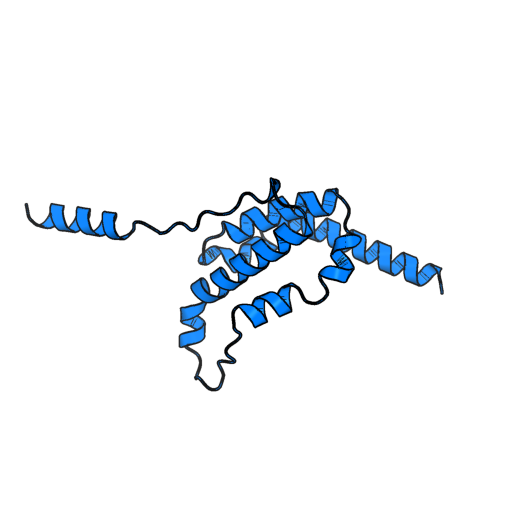O . GLU A 1 86 ? 5.767 5.153 -10.809 1.00 91.88 86 GLU A O 1
ATOM 706 N N . ILE A 1 87 ? 6.702 3.135 -11.149 1.00 91.81 87 ILE A N 1
ATOM 707 C CA . ILE A 1 87 ? 5.803 2.402 -10.246 1.00 91.81 87 ILE A CA 1
ATOM 708 C C . ILE A 1 87 ? 5.930 2.928 -8.814 1.00 91.81 87 ILE A C 1
ATOM 710 O O . ILE A 1 87 ? 4.919 3.154 -8.150 1.00 91.81 87 ILE A O 1
ATOM 714 N N . GLN A 1 88 ? 7.156 3.153 -8.337 1.00 91.00 88 GLN A N 1
ATOM 715 C CA . GLN A 1 88 ? 7.389 3.669 -6.984 1.00 91.00 88 GLN A CA 1
ATOM 716 C C . GLN A 1 88 ? 6.756 5.054 -6.788 1.00 91.00 88 GLN A C 1
ATOM 718 O O . GLN A 1 88 ? 6.108 5.306 -5.774 1.00 91.00 88 GLN A O 1
ATOM 723 N N . THR A 1 89 ? 6.879 5.926 -7.789 1.00 91.88 89 THR A N 1
ATOM 724 C CA . THR A 1 89 ? 6.285 7.269 -7.773 1.00 91.88 89 THR A CA 1
ATOM 725 C C . THR A 1 89 ? 4.757 7.203 -7.772 1.00 91.88 89 THR A C 1
ATOM 727 O O . THR A 1 89 ? 4.111 7.838 -6.939 1.00 91.88 89 THR A O 1
ATOM 730 N N . ALA A 1 90 ? 4.168 6.387 -8.651 1.00 93.62 90 ALA A N 1
ATOM 731 C CA . ALA A 1 90 ? 2.719 6.195 -8.704 1.00 93.62 90 ALA A CA 1
ATOM 732 C C . ALA A 1 90 ? 2.164 5.599 -7.396 1.00 93.62 90 ALA A C 1
ATOM 734 O O . ALA A 1 90 ? 1.079 5.974 -6.942 1.00 93.62 90 ALA A O 1
ATOM 735 N N . ALA A 1 91 ? 2.929 4.713 -6.752 1.00 93.31 91 ALA A N 1
ATOM 736 C CA . ALA A 1 91 ? 2.574 4.121 -5.469 1.00 93.31 91 ALA A CA 1
ATOM 737 C C . ALA A 1 91 ? 2.498 5.164 -4.351 1.0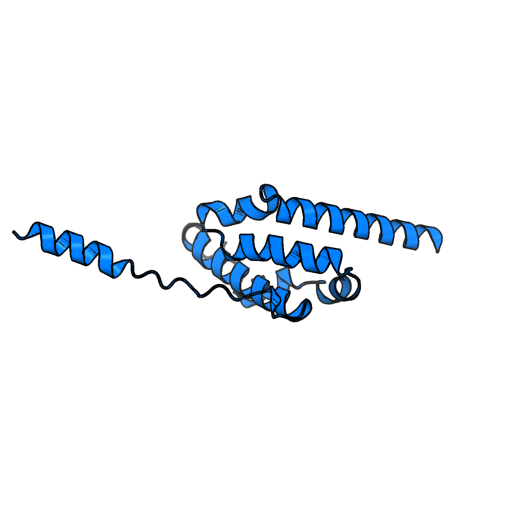0 93.31 91 ALA A C 1
ATOM 739 O O . ALA A 1 91 ? 1.533 5.153 -3.588 1.00 93.31 91 ALA A O 1
ATOM 740 N N . ILE A 1 92 ? 3.448 6.106 -4.289 1.00 93.81 92 ILE A N 1
ATOM 741 C CA . ILE A 1 92 ? 3.417 7.210 -3.317 1.00 93.81 92 ILE A CA 1
ATOM 742 C C . ILE A 1 92 ? 2.108 8.000 -3.438 1.00 93.81 92 ILE A C 1
ATOM 744 O O . ILE A 1 92 ? 1.458 8.267 -2.423 1.00 93.81 92 ILE A O 1
ATOM 748 N N . SER A 1 93 ? 1.694 8.352 -4.660 1.00 93.56 93 SER A N 1
ATOM 749 C CA . SER A 1 93 ? 0.455 9.105 -4.889 1.00 93.56 93 SER A CA 1
ATOM 750 C C . SER A 1 93 ? -0.786 8.320 -4.459 1.00 93.56 93 SER A C 1
ATOM 752 O O . SER A 1 93 ? -1.562 8.824 -3.647 1.00 93.56 93 SER A O 1
ATOM 754 N N . CYS A 1 94 ? -0.935 7.072 -4.915 1.00 95.00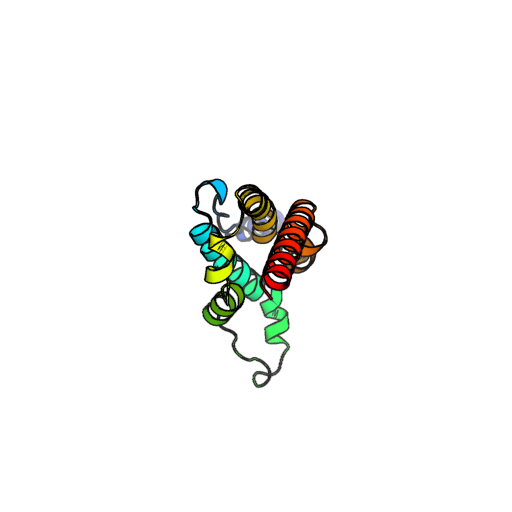 94 CYS A N 1
ATOM 755 C CA . CYS A 1 94 ? -2.082 6.235 -4.544 1.00 95.00 94 CYS A CA 1
ATOM 756 C C . CYS A 1 94 ? -2.160 5.997 -3.032 1.00 95.00 94 CYS A C 1
ATOM 758 O O . CYS A 1 94 ? -3.209 6.173 -2.411 1.00 95.00 94 CYS A O 1
ATOM 760 N N . TYR A 1 95 ? -1.045 5.627 -2.400 1.00 94.06 95 TYR A N 1
ATOM 761 C CA . TYR A 1 95 ? -1.048 5.321 -0.974 1.00 94.06 95 TYR A CA 1
ATOM 762 C C . TYR A 1 95 ? -1.266 6.542 -0.104 1.00 94.06 95 TYR A C 1
ATOM 764 O O . TYR A 1 95 ? -1.924 6.410 0.924 1.00 94.06 95 TYR A O 1
ATOM 772 N N . SER A 1 96 ? -0.796 7.718 -0.526 1.00 93.31 96 SER A N 1
ATOM 773 C CA . SER A 1 96 ? -1.108 8.975 0.157 1.00 93.31 96 SER A CA 1
ATOM 774 C C . SER A 1 96 ? -2.618 9.203 0.231 1.00 93.31 96 SER A C 1
ATOM 776 O O . SER A 1 96 ? -3.126 9.559 1.292 1.00 93.31 96 SER A O 1
ATOM 778 N N . GLU A 1 97 ? -3.351 8.936 -0.852 1.00 93.25 97 GLU A N 1
ATOM 779 C CA . GLU A 1 97 ? -4.811 9.053 -0.858 1.00 93.25 97 GLU A CA 1
ATOM 780 C C . GLU A 1 97 ? -5.475 8.007 0.047 1.00 93.25 97 GLU A C 1
ATOM 782 O O . GLU A 1 97 ? -6.342 8.359 0.847 1.00 93.25 97 GLU A O 1
ATOM 787 N N . ILE A 1 98 ? -5.028 6.745 0.010 1.00 91.75 98 ILE A N 1
ATOM 788 C CA . ILE A 1 98 ? -5.565 5.676 0.874 1.00 91.75 98 ILE A CA 1
ATOM 789 C C . ILE A 1 98 ? -5.384 6.018 2.358 1.00 91.75 98 ILE A C 1
ATOM 791 O O . ILE A 1 98 ? -6.334 5.947 3.142 1.00 91.75 98 ILE A O 1
ATOM 795 N N . ILE A 1 99 ? -4.177 6.417 2.770 1.00 92.00 99 ILE A N 1
ATOM 796 C CA . ILE A 1 99 ? -3.909 6.719 4.182 1.00 92.00 99 ILE A CA 1
ATOM 797 C C . ILE A 1 99 ? -4.557 8.030 4.632 1.00 92.00 99 ILE A C 1
ATOM 799 O O . ILE A 1 99 ? -4.763 8.212 5.830 1.00 92.00 99 ILE A O 1
ATOM 803 N N . GLN A 1 100 ? -4.939 8.923 3.716 1.00 91.19 100 GLN A N 1
ATOM 804 C CA . GLN A 1 100 ? -5.697 10.141 4.027 1.00 91.19 100 GLN A CA 1
ATOM 805 C C . GLN A 1 100 ? -7.216 9.920 4.023 1.00 91.19 100 GLN A C 1
ATOM 807 O O . GLN A 1 100 ? -7.923 10.644 4.725 1.00 91.19 100 GLN A O 1
ATOM 812 N N . ALA A 1 101 ? -7.708 8.889 3.331 1.00 89.44 101 ALA A N 1
ATOM 813 C CA . ALA A 1 101 ? -9.129 8.584 3.175 1.00 89.44 101 ALA A CA 1
ATOM 814 C C . ALA A 1 101 ? -9.871 8.463 4.511 1.00 89.44 101 ALA A C 1
ATOM 816 O O . ALA A 1 101 ? -9.391 7.834 5.460 1.00 89.44 101 ALA A O 1
ATOM 817 N N . ASN A 1 102 ? -11.075 9.019 4.600 1.00 89.50 102 ASN A N 1
ATOM 818 C CA . ASN A 1 102 ? -11.936 8.766 5.754 1.00 89.50 102 ASN A CA 1
ATOM 819 C C . ASN A 1 102 ? -12.543 7.344 5.687 1.00 89.50 102 ASN A C 1
ATOM 821 O O . ASN A 1 102 ? -12.415 6.632 4.690 1.00 89.50 102 ASN A O 1
ATOM 825 N N . CYS A 1 103 ? -13.217 6.906 6.755 1.00 88.12 103 CYS A N 1
ATOM 826 C CA . CYS A 1 103 ? -13.773 5.550 6.814 1.00 88.12 103 CYS A CA 1
ATOM 827 C C . CYS A 1 103 ? -14.822 5.248 5.733 1.00 88.12 103 CYS A C 1
ATOM 829 O O . CYS A 1 103 ? -14.902 4.107 5.285 1.00 88.12 103 CYS A O 1
ATOM 831 N N . SER A 1 104 ? -15.604 6.242 5.300 1.00 87.88 104 SER A N 1
ATOM 832 C CA . SER A 1 104 ? -16.591 6.071 4.224 1.00 87.88 104 SER A CA 1
ATOM 833 C C . SER A 1 104 ? -15.953 5.860 2.850 1.00 87.88 104 SER A C 1
ATOM 835 O O . SER A 1 104 ? -16.571 5.260 1.977 1.00 87.88 104 SER A O 1
ATOM 837 N N . GLU A 1 105 ? -14.721 6.326 2.658 1.00 87.25 105 GLU A N 1
ATOM 838 C CA . GLU A 1 105 ? -14.019 6.296 1.372 1.00 87.25 105 GLU A CA 1
ATOM 839 C C . GLU A 1 105 ? -12.991 5.164 1.274 1.00 87.25 105 GLU A C 1
ATOM 841 O O . GLU A 1 105 ? -12.589 4.802 0.171 1.00 87.25 105 GLU A O 1
ATOM 846 N N . LEU A 1 106 ? -12.578 4.580 2.404 1.00 86.88 106 LEU A N 1
ATOM 847 C CA . LEU A 1 106 ? -11.431 3.670 2.490 1.00 86.88 106 LEU A CA 1
ATOM 848 C C . LEU A 1 106 ? -11.494 2.478 1.513 1.00 86.88 106 LEU A C 1
ATOM 850 O O . LEU A 1 106 ? -10.474 2.113 0.937 1.00 86.88 106 LEU A O 1
ATOM 854 N N . ILE A 1 107 ? -12.676 1.888 1.296 1.00 86.31 107 ILE A N 1
ATOM 855 C CA . ILE A 1 107 ? -12.861 0.772 0.342 1.00 86.31 107 ILE A CA 1
ATOM 856 C C . ILE A 1 107 ? -12.904 1.265 -1.112 1.00 86.31 107 ILE A C 1
ATOM 858 O O . ILE A 1 107 ? -12.563 0.524 -2.031 1.00 86.31 107 ILE A O 1
ATOM 862 N N . MET A 1 108 ? -13.325 2.510 -1.332 1.00 89.56 108 MET A N 1
ATOM 863 C CA . MET A 1 108 ? -13.578 3.046 -2.666 1.00 89.56 108 MET A CA 1
ATOM 864 C C . MET A 1 108 ? -12.323 3.626 -3.314 1.00 89.56 108 MET A C 1
ATOM 866 O O . MET A 1 108 ? -12.139 3.437 -4.515 1.00 89.56 108 MET A O 1
ATOM 870 N N . ILE A 1 109 ? -11.449 4.293 -2.548 1.00 88.69 109 ILE A N 1
ATOM 871 C CA . ILE A 1 109 ? -10.239 4.961 -3.068 1.00 88.69 109 ILE A CA 1
ATOM 872 C C . ILE A 1 109 ? -9.391 4.063 -3.982 1.00 88.69 109 ILE A C 1
ATOM 874 O O . ILE A 1 109 ? -9.073 4.520 -5.079 1.00 88.69 109 ILE A O 1
ATOM 878 N N . PRO A 1 110 ? -9.097 2.789 -3.641 1.00 87.06 110 PRO A N 1
ATOM 879 C CA . PRO A 1 110 ? -8.315 1.912 -4.519 1.00 87.06 110 PRO A CA 1
ATOM 880 C C . PRO A 1 110 ? -8.919 1.690 -5.915 1.00 87.06 110 PRO A C 1
ATOM 882 O O . PRO A 1 110 ? -8.218 1.245 -6.819 1.00 87.06 110 PRO A O 1
ATOM 885 N N . ILE A 1 111 ? -10.217 1.961 -6.087 1.00 87.81 111 ILE A N 1
ATOM 886 C CA . ILE A 1 111 ? -10.976 1.707 -7.316 1.00 87.81 111 ILE A CA 1
ATOM 887 C C . ILE A 1 111 ? -11.264 3.007 -8.073 1.00 87.81 111 ILE A C 1
ATOM 889 O O . ILE A 1 111 ? -11.253 3.007 -9.300 1.00 87.81 111 ILE A O 1
ATOM 893 N N . ILE A 1 112 ? -11.552 4.098 -7.359 1.00 88.75 112 ILE A N 1
ATOM 894 C CA . ILE A 1 112 ? -12.025 5.351 -7.972 1.00 88.75 112 ILE A CA 1
ATOM 895 C C . ILE A 1 112 ? -10.929 6.405 -8.130 1.00 88.75 112 ILE A C 1
ATOM 897 O O . ILE A 1 112 ? -11.091 7.333 -8.919 1.00 88.75 112 ILE A O 1
ATOM 901 N N . SER A 1 113 ? -9.837 6.299 -7.370 1.00 94.00 113 SER A N 1
ATOM 902 C CA . SER A 1 113 ? -8.747 7.265 -7.442 1.00 94.00 113 SER A CA 1
ATOM 903 C C . SER A 1 113 ? -7.963 7.102 -8.739 1.00 94.00 113 SER A C 1
ATOM 905 O O . SER A 1 113 ? -7.491 6.009 -9.057 1.00 94.00 113 SER A O 1
ATOM 907 N N . LEU A 1 114 ? -7.754 8.210 -9.454 1.00 94.75 114 LEU A N 1
ATOM 908 C CA . LEU A 1 114 ? -6.927 8.227 -10.659 1.00 94.75 114 LEU A CA 1
ATOM 909 C C . LEU A 1 114 ? -5.484 7.794 -10.373 1.00 94.75 114 LEU A C 1
ATOM 911 O O . LEU A 1 114 ? -4.888 7.111 -11.202 1.00 94.75 114 LEU A O 1
ATOM 915 N N . SER A 1 115 ? -4.928 8.139 -9.207 1.00 94.31 115 SER A N 1
ATOM 916 C CA . SER A 1 115 ? -3.561 7.740 -8.855 1.00 94.31 115 SER A CA 1
ATOM 917 C C . SER A 1 115 ? -3.463 6.231 -8.613 1.00 94.31 115 SER A C 1
ATOM 919 O O . SER A 1 115 ? -2.510 5.592 -9.060 1.00 94.31 115 SER A O 1
ATOM 921 N N . CYS A 1 116 ? -4.482 5.631 -7.995 1.00 94.62 116 CYS A N 1
ATOM 922 C CA . CYS A 1 116 ? -4.550 4.183 -7.804 1.00 94.62 116 CYS A CA 1
ATOM 923 C C . CYS A 1 116 ? -4.853 3.413 -9.095 1.00 94.62 116 CYS A C 1
ATOM 925 O O . CYS A 1 116 ? -4.272 2.349 -9.315 1.00 94.62 116 CYS A O 1
ATOM 927 N N . ILE A 1 117 ? -5.698 3.956 -9.976 1.00 94.81 117 ILE A N 1
ATOM 928 C CA . ILE A 1 117 ? -5.930 3.398 -11.316 1.00 94.81 117 ILE A CA 1
ATOM 929 C C . ILE A 1 117 ? -4.620 3.394 -12.110 1.00 94.81 117 ILE A C 1
ATOM 931 O O . ILE A 1 117 ? -4.230 2.356 -12.639 1.00 94.81 117 ILE A O 1
ATOM 935 N N . HIS A 1 118 ? -3.896 4.514 -12.121 1.00 95.31 118 HIS A N 1
ATOM 936 C CA . HIS A 1 118 ? -2.624 4.625 -12.829 1.00 95.31 118 HIS A CA 1
ATOM 937 C C . HIS A 1 118 ? -1.566 3.643 -12.302 1.00 95.31 118 HIS A C 1
ATOM 939 O O . HIS A 1 118 ? -0.900 2.960 -13.083 1.00 95.31 118 HIS A O 1
ATOM 945 N N . LEU A 1 119 ? -1.441 3.512 -10.975 1.00 94.38 119 LEU A N 1
ATOM 946 C CA . LEU A 1 119 ? -0.561 2.512 -10.366 1.00 94.38 119 LEU A CA 1
ATOM 947 C C . LEU A 1 119 ? -0.923 1.095 -10.826 1.00 94.38 119 LEU A C 1
ATOM 949 O O . LEU A 1 119 ? -0.039 0.314 -11.175 1.00 94.38 119 LEU A O 1
ATOM 953 N N . ARG A 1 120 ? -2.215 0.755 -10.844 1.00 92.62 120 ARG A N 1
ATOM 954 C CA . ARG A 1 120 ? -2.680 -0.559 -11.291 1.00 92.62 120 ARG A CA 1
ATOM 955 C C . ARG A 1 120 ? -2.305 -0.830 -12.747 1.00 92.62 120 ARG A C 1
ATOM 957 O O . ARG A 1 120 ? -1.799 -1.906 -13.039 1.00 92.62 120 ARG A O 1
ATOM 964 N N . GLU A 1 121 ? -2.488 0.139 -13.637 1.00 93.25 121 GLU A N 1
ATOM 965 C CA . GLU A 1 121 ? -2.099 0.018 -15.049 1.00 93.25 121 GLU A CA 1
ATOM 966 C C . GLU A 1 121 ? -0.591 -0.203 -15.232 1.00 93.25 121 GLU A C 1
ATOM 968 O O . GLU A 1 121 ? -0.165 -0.924 -16.138 1.00 93.25 121 GLU A O 1
ATOM 973 N N . LEU A 1 122 ? 0.239 0.422 -14.393 1.00 91.31 122 LEU A N 1
ATOM 974 C CA . LEU A 1 122 ? 1.684 0.195 -14.394 1.00 91.31 122 LEU A CA 1
ATOM 975 C C . LEU A 1 122 ? 2.033 -1.224 -13.931 1.00 91.31 122 LEU A C 1
ATOM 977 O O . LEU A 1 122 ? 2.786 -1.915 -14.613 1.00 91.31 122 LEU A O 1
ATOM 981 N N . LEU A 1 123 ? 1.444 -1.677 -12.822 1.00 88.69 123 LEU A N 1
ATOM 982 C CA . LEU A 1 123 ? 1.666 -3.024 -12.288 1.00 88.69 123 LEU A CA 1
ATOM 983 C C . LEU A 1 123 ? 1.181 -4.118 -13.249 1.00 88.69 123 LEU A C 1
ATOM 985 O O . LEU A 1 123 ? 1.863 -5.122 -13.437 1.00 88.69 123 LEU A O 1
ATOM 989 N N . ASP A 1 124 ? 0.025 -3.925 -13.886 1.00 87.44 124 ASP A N 1
ATOM 990 C CA . ASP A 1 124 ? -0.524 -4.883 -14.848 1.00 87.44 124 ASP A CA 1
ATOM 991 C C . ASP A 1 124 ? 0.391 -5.020 -16.079 1.00 87.44 124 ASP A C 1
ATOM 993 O O . ASP A 1 124 ? 0.602 -6.131 -16.572 1.00 87.44 124 ASP A O 1
ATOM 997 N N . ARG A 1 125 ? 0.998 -3.918 -16.546 1.00 85.19 125 ARG A N 1
ATOM 998 C CA . ARG A 1 125 ? 2.006 -3.954 -17.620 1.00 85.19 125 ARG A CA 1
ATOM 999 C C . ARG A 1 125 ? 3.259 -4.728 -17.213 1.00 85.19 125 ARG A C 1
ATOM 1001 O O . ARG A 1 125 ? 3.749 -5.521 -18.017 1.00 85.19 125 ARG A O 1
ATOM 1008 N N . ASP A 1 126 ? 3.732 -4.534 -15.987 1.00 80.50 126 ASP A N 1
ATOM 1009 C CA . ASP A 1 126 ? 4.932 -5.198 -15.464 1.00 80.50 126 ASP A CA 1
ATOM 1010 C C . ASP A 1 126 ? 4.727 -6.721 -15.357 1.00 80.50 126 ASP A C 1
ATOM 1012 O O . ASP A 1 126 ? 5.514 -7.509 -15.879 1.00 80.50 126 ASP A O 1
ATOM 1016 N N . ILE A 1 127 ? 3.573 -7.153 -14.832 1.00 78.00 127 ILE A N 1
ATOM 1017 C CA . ILE A 1 127 ? 3.199 -8.576 -14.740 1.00 78.00 127 ILE A CA 1
ATOM 1018 C C . ILE A 1 127 ? 3.097 -9.227 -16.127 1.00 78.00 127 ILE A C 1
ATOM 1020 O O . ILE A 1 127 ? 3.472 -10.390 -16.311 1.00 78.00 127 ILE A O 1
ATOM 1024 N N . ILE A 1 128 ? 2.536 -8.517 -17.111 1.00 70.88 128 ILE A N 1
ATOM 1025 C CA . ILE A 1 128 ? 2.445 -9.020 -18.488 1.00 70.88 128 ILE A CA 1
ATOM 1026 C C . ILE A 1 128 ? 3.846 -9.179 -19.086 1.00 70.88 128 ILE A C 1
ATOM 1028 O O . ILE A 1 128 ? 4.102 -10.162 -19.783 1.00 70.88 128 ILE A O 1
ATOM 1032 N N . PHE A 1 129 ? 4.751 -8.239 -18.816 1.00 66.56 129 PHE A N 1
ATOM 1033 C CA . PHE A 1 129 ? 6.126 -8.298 -19.292 1.00 66.56 129 PHE A CA 1
ATOM 1034 C C . PHE A 1 129 ? 6.892 -9.486 -18.691 1.00 66.56 129 PHE A C 1
ATOM 1036 O O . PHE A 1 129 ? 7.431 -10.289 -19.453 1.00 66.56 129 PHE A O 1
ATOM 1043 N N . GLU A 1 130 ? 6.846 -9.673 -17.368 1.00 69.69 130 GLU A N 1
ATOM 1044 C CA . GLU A 1 130 ? 7.485 -10.804 -16.674 1.00 69.69 130 GLU A CA 1
ATOM 1045 C C . GLU A 1 130 ? 7.006 -12.160 -17.220 1.00 69.69 130 GLU A C 1
ATOM 1047 O O . GLU A 1 130 ? 7.811 -12.993 -17.637 1.00 69.69 130 GLU A O 1
ATOM 1052 N N . LYS A 1 131 ? 5.686 -12.357 -17.343 1.00 73.44 131 LYS A N 1
ATOM 1053 C CA . LYS A 1 131 ? 5.110 -13.603 -17.889 1.00 73.44 131 LYS A CA 1
ATOM 1054 C C . LYS A 1 131 ? 5.528 -13.887 -19.330 1.00 73.44 131 LYS A C 1
ATOM 1056 O O . LYS A 1 131 ? 5.568 -15.043 -19.750 1.00 73.44 131 LYS A O 1
ATOM 1061 N N . ASN A 1 132 ? 5.763 -12.844 -20.124 1.00 70.44 132 ASN A N 1
ATOM 1062 C CA . ASN A 1 132 ? 6.210 -12.994 -21.505 1.00 70.44 132 ASN A CA 1
ATOM 1063 C C . ASN A 1 132 ? 7.708 -13.308 -21.602 1.00 70.44 132 ASN A C 1
ATOM 1065 O O . ASN A 1 132 ? 8.110 -13.952 -22.570 1.00 70.44 132 ASN A O 1
ATOM 1069 N N . LEU A 1 133 ? 8.518 -12.880 -20.628 1.00 65.94 133 LEU A N 1
ATOM 1070 C CA . LEU A 1 133 ? 9.922 -13.277 -20.520 1.00 65.94 133 LEU A CA 1
ATOM 1071 C C . LEU A 1 133 ? 10.046 -14.751 -20.125 1.00 65.94 133 LEU A C 1
ATOM 1073 O O . LEU A 1 133 ? 10.708 -15.500 -20.837 1.00 65.94 133 LEU A O 1
ATOM 1077 N N . GLU A 1 134 ? 9.313 -15.197 -19.101 1.00 72.12 134 GLU A N 1
ATOM 1078 C CA . GLU A 1 134 ? 9.316 -16.603 -18.659 1.00 72.12 134 GLU A CA 1
ATOM 1079 C C . GLU A 1 134 ? 8.924 -17.577 -19.786 1.00 72.12 134 GLU A C 1
ATOM 1081 O O . GLU A 1 134 ? 9.468 -18.670 -19.897 1.00 72.12 134 GLU A O 1
ATOM 1086 N N . LYS A 1 135 ? 8.003 -17.174 -20.672 1.00 67.31 135 LYS A N 1
ATOM 1087 C CA . LYS A 1 135 ? 7.581 -17.981 -21.831 1.00 67.31 135 LYS A CA 1
ATOM 1088 C C . LYS A 1 135 ? 8.588 -18.034 -22.980 1.00 67.31 135 LYS A C 1
ATOM 1090 O O . LYS A 1 135 ? 8.418 -18.870 -23.858 1.00 67.31 135 LYS A O 1
ATOM 1095 N N . LYS A 1 136 ? 9.554 -17.115 -23.044 1.00 61.06 136 LYS A N 1
ATOM 1096 C CA . LYS A 1 136 ? 10.596 -17.100 -24.087 1.00 61.06 136 LYS A CA 1
ATOM 1097 C C . LYS A 1 136 ? 11.845 -17.886 -23.687 1.00 61.06 136 LYS A C 1
ATOM 1099 O O . LYS A 1 136 ? 12.666 -18.167 -24.553 1.00 61.06 136 LYS A O 1
ATOM 1104 N N . GLU A 1 137 ? 11.989 -18.208 -22.404 1.00 56.22 137 GLU A N 1
ATOM 1105 C CA . GLU A 1 137 ? 13.095 -19.004 -21.854 1.00 56.22 137 GLU A CA 1
ATOM 1106 C C . GLU A 1 137 ? 12.764 -20.510 -21.742 1.00 56.22 137 GLU A C 1
ATOM 1108 O O . GLU A 1 13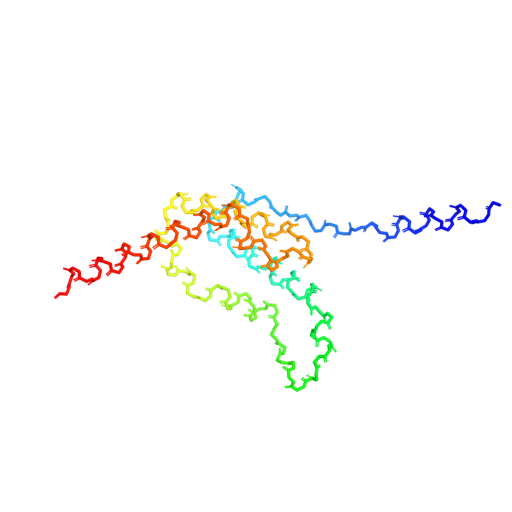7 ? 13.615 -21.293 -21.319 1.00 56.22 137 GLU A O 1
ATOM 1113 N N . LEU A 1 138 ? 11.553 -20.914 -22.157 1.00 47.50 138 LEU A N 1
ATOM 1114 C CA . LEU A 1 138 ? 11.058 -22.295 -22.285 1.00 47.50 138 LEU A CA 1
ATOM 1115 C C . LEU A 1 138 ? 10.916 -22.687 -23.761 1.00 47.50 138 LEU A C 1
ATOM 1117 O O . LEU A 1 138 ? 11.206 -23.863 -24.073 1.00 47.50 138 LEU A O 1
#

pLDDT: mean 77.7, std 15.07, range [40.56, 95.31]

Foldseek 3Di:
DPVVVVVVVVVVVPPDPPPPDDQLVPDDLVVSLLVLQLLLLVLCCVLCVVVLVVDDPVPPPVCDSVNSSCVSCPCVVVCRVVDDPVLSVLCSVLSSCLSVDHSVCNVPSCPPPPSNVVSVVSVVVVVVVVVVVVVVVD

Sequence (138 aa):
MQYLRLILFSILVFSSCKEKVPDLNKMNYPEMHSVVSEITCKKMQTCFNYIYRTFPSDILQESGLEDCKKNILKGYEKKVNSHSIEIQTAAISCYSEIIQANCSELIMIPIISLSCIHLRELLDRDIIFEKNLEKKEL